Protein AF-A0A954G2G5-F1 (afdb_monomer_lite)

Secondary structure (DSSP, 8-state):
----TTSSS-TT-------HHHHHHHHHHSS---HHHHHS----

Sequence (44 aa):
NRNFKGRQGSPTGRTLLMSPTM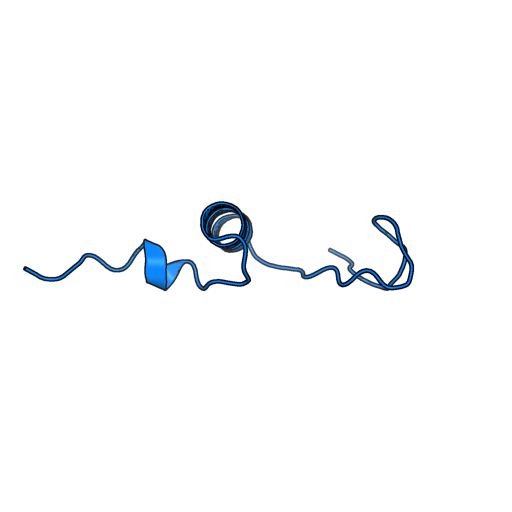VAAAAINGCVTDVRELLSPATV

Foldseek 3Di:
DDFQAPPPHHSPDGDDDDDPLQVVVCVVVVHRDDSVVVVPPPDD

Structure (mmCIF, N/CA/C/O backbone):
data_AF-A0A954G2G5-F1
#
_entry.id   AF-A0A954G2G5-F1
#
loop_
_atom_site.group_PDB
_atom_site.id
_atom_site.type_symbol
_atom_site.label_atom_id
_atom_site.label_alt_id
_atom_site.label_comp_id
_atom_site.label_asym_id
_atom_site.label_entity_id
_atom_site.label_seq_id
_atom_site.pdbx_PDB_ins_code
_atom_site.Cartn_x
_atom_site.Cartn_y
_atom_site.Cartn_z
_atom_site.occupancy
_atom_site.B_iso_or_equiv
_atom_site.auth_seq_id
_atom_site.auth_comp_id
_atom_site.auth_asym_id
_atom_site.auth_atom_id
_atom_site.pdbx_PDB_model_num
ATOM 1 N N . ASN A 1 1 ? -7.991 5.625 -10.419 1.00 78.12 1 ASN A N 1
ATOM 2 C CA . ASN A 1 1 ? -6.830 5.120 -9.649 1.00 78.12 1 ASN A CA 1
ATOM 3 C C . ASN A 1 1 ? -5.848 4.438 -10.614 1.00 78.12 1 ASN A C 1
ATOM 5 O O . ASN A 1 1 ? -6.359 3.786 -11.515 1.00 78.12 1 ASN A O 1
ATOM 9 N N . ARG A 1 2 ? -4.513 4.640 -10.555 1.00 88.56 2 ARG A N 1
ATOM 10 C CA . ARG A 1 2 ? -3.552 4.144 -11.593 1.00 88.56 2 ARG A CA 1
ATOM 11 C C . ARG A 1 2 ? -2.116 3.916 -11.063 1.00 88.56 2 ARG A C 1
ATOM 13 O O . ARG A 1 2 ? -1.509 4.869 -10.587 1.00 88.56 2 ARG A O 1
ATOM 20 N N . ASN A 1 3 ? -1.531 2.724 -11.253 1.00 90.25 3 ASN A N 1
ATOM 21 C CA . ASN A 1 3 ? -0.219 2.317 -10.693 1.00 90.25 3 ASN A CA 1
ATOM 22 C C . ASN A 1 3 ? 0.837 1.773 -11.689 1.00 90.25 3 ASN A C 1
ATOM 24 O O . ASN A 1 3 ? 1.787 1.115 -11.273 1.00 90.25 3 ASN A O 1
ATOM 28 N N . PHE A 1 4 ? 0.723 2.047 -12.994 1.00 89.06 4 PHE A N 1
ATOM 29 C CA . PHE A 1 4 ? 1.786 1.721 -13.966 1.00 89.06 4 PHE A CA 1
ATOM 30 C C . PHE A 1 4 ? 3.170 2.281 -13.542 1.00 89.06 4 PHE A C 1
ATOM 32 O O . PHE A 1 4 ? 3.225 3.370 -12.962 1.00 89.06 4 PHE A O 1
ATOM 39 N N . LYS A 1 5 ? 4.261 1.560 -13.853 1.00 88.00 5 LYS A N 1
ATOM 40 C CA . LYS A 1 5 ? 5.656 1.863 -13.450 1.00 88.00 5 LYS A CA 1
ATOM 41 C C . LYS A 1 5 ? 6.080 3.311 -13.747 1.00 88.00 5 LYS A C 1
ATOM 43 O O . LYS A 1 5 ? 5.752 3.833 -14.805 1.00 88.00 5 LYS A O 1
ATOM 48 N N . GLY A 1 6 ? 6.853 3.934 -12.853 1.00 86.31 6 GLY A N 1
ATOM 49 C CA . GLY A 1 6 ? 7.445 5.265 -13.078 1.00 86.31 6 GLY A CA 1
ATOM 50 C C . GLY A 1 6 ? 6.538 6.478 -12.801 1.00 86.31 6 GLY A C 1
ATOM 51 O O . GLY A 1 6 ? 6.894 7.594 -13.155 1.00 86.31 6 GLY A O 1
ATOM 52 N N . ARG A 1 7 ? 5.355 6.298 -12.190 1.00 89.75 7 ARG A N 1
ATOM 53 C CA . ARG A 1 7 ? 4.384 7.395 -11.934 1.00 89.75 7 ARG A CA 1
ATOM 54 C C . ARG A 1 7 ? 4.542 8.097 -10.580 1.00 89.75 7 ARG A C 1
ATOM 56 O O . ARG A 1 7 ? 3.945 9.144 -10.367 1.00 89.75 7 ARG A O 1
ATOM 63 N N . GLN A 1 8 ? 5.300 7.507 -9.661 1.00 88.56 8 GLN A N 1
ATOM 64 C CA . GLN A 1 8 ? 5.506 8.002 -8.291 1.00 88.56 8 GLN A CA 1
ATOM 65 C C . GLN A 1 8 ? 6.999 7.978 -7.912 1.00 88.56 8 GLN A C 1
ATOM 67 O O . GLN A 1 8 ? 7.352 7.743 -6.763 1.00 88.56 8 GLN A O 1
ATOM 72 N N . GLY A 1 9 ? 7.885 8.152 -8.898 1.00 86.50 9 GLY A N 1
ATOM 73 C CA . GLY A 1 9 ? 9.332 7.986 -8.748 1.00 86.50 9 GLY A CA 1
ATOM 74 C C . GLY A 1 9 ? 9.874 6.882 -9.657 1.00 86.50 9 GLY A C 1
ATOM 75 O O . GLY A 1 9 ? 9.445 6.760 -10.802 1.00 86.50 9 GLY A O 1
ATOM 76 N N . SER A 1 10 ? 10.823 6.090 -9.148 1.00 88.12 10 SER A N 1
ATOM 77 C CA . SER A 1 10 ? 11.626 5.138 -9.934 1.00 88.12 10 SER A CA 1
ATOM 78 C C . SER A 1 10 ? 10.809 4.201 -10.852 1.00 88.12 10 S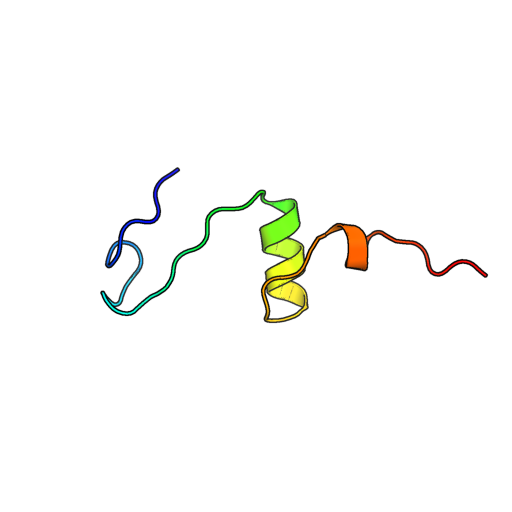ER A C 1
ATOM 80 O O . SER A 1 10 ? 9.798 3.642 -10.413 1.00 88.12 10 SER A O 1
ATOM 82 N N . PRO A 1 11 ? 11.282 3.902 -12.083 1.00 87.75 11 PRO A N 1
ATOM 83 C CA . PRO A 1 11 ? 10.705 2.853 -12.931 1.00 87.75 11 PRO A CA 1
ATOM 84 C C . PRO A 1 11 ? 10.837 1.434 -12.340 1.00 87.75 11 PRO A C 1
ATOM 86 O O . PRO A 1 11 ? 10.113 0.534 -12.767 1.00 87.75 11 PRO A O 1
ATOM 89 N N . THR A 1 12 ? 11.716 1.225 -11.349 1.00 92.88 12 THR A N 1
ATOM 90 C CA . THR A 1 12 ? 11.810 -0.026 -10.567 1.00 92.88 12 THR A CA 1
ATOM 91 C C . THR A 1 12 ? 10.846 -0.073 -9.374 1.00 92.88 12 THR A C 1
ATOM 93 O O . THR A 1 12 ? 10.680 -1.128 -8.759 1.00 92.88 12 THR A O 1
ATOM 96 N N . GLY A 1 13 ? 10.192 1.047 -9.044 1.00 87.25 13 GLY A N 1
ATOM 97 C CA . GLY A 1 13 ? 9.246 1.154 -7.935 1.00 87.25 13 GLY A CA 1
ATOM 98 C C . GLY A 1 13 ? 7.970 0.335 -8.155 1.00 87.25 13 GLY A C 1
ATOM 99 O O . GLY A 1 13 ? 7.439 0.257 -9.265 1.00 87.25 13 GLY A O 1
ATOM 100 N N . ARG A 1 14 ? 7.460 -0.270 -7.075 1.00 90.38 14 ARG A N 1
ATOM 101 C CA . ARG A 1 14 ? 6.237 -1.087 -7.065 1.00 90.38 14 ARG A CA 1
ATOM 102 C C . ARG A 1 14 ? 5.111 -0.356 -6.328 1.00 90.38 14 ARG A C 1
ATOM 104 O O . ARG A 1 14 ? 4.987 -0.475 -5.116 1.00 90.38 14 ARG A O 1
ATOM 111 N N . THR A 1 15 ? 4.281 0.384 -7.065 1.00 91.75 15 THR A N 1
ATOM 112 C CA . THR A 1 15 ? 3.065 1.016 -6.523 1.00 91.75 15 THR A CA 1
ATOM 113 C C . THR A 1 15 ? 1.921 0.003 -6.426 1.00 91.75 15 THR A C 1
ATOM 115 O O . THR A 1 15 ? 1.519 -0.595 -7.429 1.00 91.75 15 THR A O 1
ATOM 118 N N . LEU A 1 16 ? 1.334 -0.123 -5.238 1.00 91.44 16 LEU A N 1
ATOM 119 C CA . LEU A 1 16 ? 0.110 -0.887 -4.984 1.00 91.44 16 LEU A CA 1
ATOM 120 C C . LEU A 1 16 ? -1.101 0.052 -4.892 1.00 91.44 16 LEU A C 1
ATOM 122 O O . LEU A 1 16 ? -0.969 1.207 -4.490 1.00 91.44 16 LEU A O 1
ATOM 126 N N . LEU A 1 17 ? -2.281 -0.443 -5.274 1.00 93.50 17 LEU A N 1
ATOM 127 C CA . LEU A 1 17 ? -3.557 0.256 -5.108 1.00 93.50 17 LEU A CA 1
ATOM 128 C C . LEU A 1 17 ? -4.404 -0.512 -4.095 1.00 93.50 17 LEU A C 1
ATOM 130 O O . LEU A 1 17 ? -4.624 -1.706 -4.267 1.00 93.50 17 LEU A O 1
ATOM 134 N N . MET A 1 18 ? -4.881 0.175 -3.061 1.00 93.62 18 MET A N 1
ATOM 135 C CA . MET A 1 18 ? -5.673 -0.406 -1.974 1.00 93.62 18 MET A CA 1
ATOM 136 C C . MET A 1 18 ? -6.611 0.651 -1.369 1.00 93.62 18 MET A C 1
ATOM 138 O O . MET A 1 18 ? -6.515 1.832 -1.717 1.00 93.62 18 MET A O 1
ATOM 142 N N . SER A 1 19 ? -7.549 0.240 -0.512 1.00 94.00 19 SER A N 1
ATOM 143 C CA . SER A 1 19 ? -8.449 1.165 0.193 1.00 94.00 19 SER A CA 1
ATOM 144 C C . SER A 1 19 ? -7.680 2.031 1.206 1.00 94.00 19 SER A C 1
ATOM 146 O O . SER A 1 19 ? -6.641 1.592 1.701 1.00 94.00 19 SER A O 1
ATOM 148 N N . PRO A 1 20 ? -8.182 3.222 1.594 1.00 94.38 20 PRO A N 1
ATOM 149 C CA . PRO A 1 20 ? -7.523 4.064 2.600 1.00 94.38 20 PRO A CA 1
ATOM 150 C C . PRO A 1 20 ? -7.258 3.343 3.933 1.00 94.38 20 PRO A C 1
ATOM 152 O O . PRO A 1 20 ? -6.222 3.553 4.554 1.00 94.38 20 PRO A O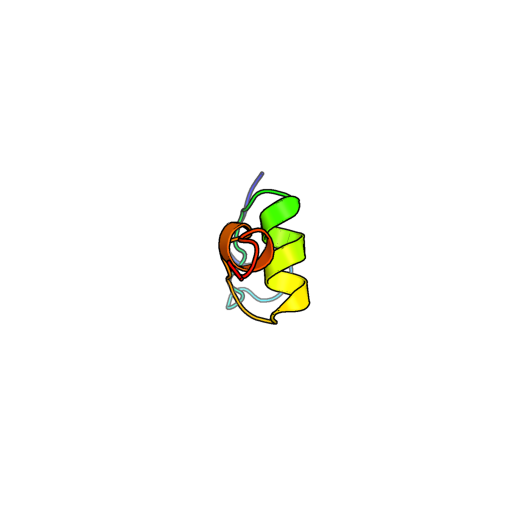 1
ATOM 155 N N . THR A 1 21 ? -8.156 2.437 4.331 1.00 95.00 21 THR A N 1
ATOM 156 C CA . THR A 1 21 ? -8.013 1.583 5.521 1.00 95.00 21 THR A CA 1
ATOM 157 C C . THR A 1 21 ? -6.832 0.614 5.421 1.00 95.00 21 THR A C 1
ATOM 159 O O . THR A 1 21 ? -6.073 0.473 6.375 1.00 95.00 21 THR A O 1
ATOM 162 N N . MET A 1 22 ? -6.621 0.004 4.251 1.00 94.50 22 MET A N 1
ATOM 163 C CA . MET A 1 22 ? -5.464 -0.854 3.974 1.00 94.50 22 MET A CA 1
ATOM 164 C C . MET A 1 22 ? -4.162 -0.045 3.874 1.00 94.50 22 MET A C 1
ATOM 166 O O . MET A 1 22 ? -3.130 -0.508 4.349 1.00 94.50 22 MET A O 1
ATOM 170 N N . VAL A 1 23 ? -4.199 1.180 3.322 1.00 94.31 23 VAL A N 1
ATOM 171 C CA . VAL A 1 23 ? -3.030 2.085 3.329 1.00 94.31 23 VAL A CA 1
ATOM 172 C C . VAL A 1 23 ? -2.597 2.390 4.763 1.00 94.31 23 VAL A C 1
ATOM 174 O O . VAL A 1 23 ? -1.409 2.304 5.061 1.00 94.31 23 VAL A O 1
ATOM 177 N N . ALA A 1 24 ? -3.542 2.709 5.653 1.00 94.06 24 ALA A N 1
ATOM 178 C CA . ALA A 1 24 ? -3.248 2.983 7.057 1.00 94.06 24 ALA A CA 1
ATOM 179 C C . ALA A 1 24 ? -2.651 1.758 7.774 1.00 94.06 24 ALA A C 1
ATOM 181 O O . ALA A 1 24 ? -1.625 1.888 8.438 1.00 94.06 24 ALA A O 1
ATOM 182 N N . ALA A 1 25 ? -3.231 0.567 7.582 1.00 94.38 25 ALA A N 1
ATOM 183 C CA . ALA A 1 25 ? -2.707 -0.675 8.155 1.00 94.38 25 ALA A CA 1
ATOM 184 C C . ALA A 1 25 ? -1.272 -0.979 7.688 1.00 94.38 25 ALA A C 1
ATOM 186 O O . ALA A 1 25 ? -0.380 -1.214 8.503 1.00 94.38 25 ALA A O 1
ATOM 187 N N . ALA A 1 26 ? -1.032 -0.893 6.378 1.00 94.94 26 ALA A N 1
ATOM 188 C CA . ALA A 1 26 ? 0.280 -1.125 5.786 1.00 94.94 26 ALA A CA 1
ATOM 189 C C . ALA A 1 26 ? 1.335 -0.091 6.231 1.00 94.94 26 ALA A C 1
ATOM 191 O O . ALA A 1 26 ? 2.507 -0.426 6.405 1.00 94.94 26 ALA A O 1
ATOM 192 N N . ALA A 1 27 ? 0.927 1.164 6.448 1.00 93.88 27 ALA A N 1
ATOM 193 C CA . ALA A 1 27 ? 1.809 2.223 6.936 1.00 93.88 27 ALA A CA 1
ATOM 194 C C . ALA A 1 27 ? 2.227 2.031 8.405 1.00 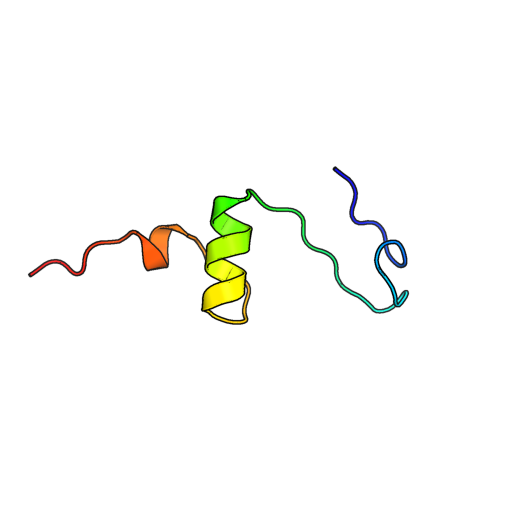93.88 27 ALA A C 1
ATOM 196 O O . ALA A 1 27 ? 3.349 2.383 8.756 1.00 93.88 27 ALA A O 1
ATOM 197 N N . ILE A 1 28 ? 1.357 1.456 9.245 1.00 93.12 28 ILE A N 1
ATOM 198 C CA . ILE A 1 28 ? 1.662 1.140 10.652 1.00 93.12 28 ILE A CA 1
ATOM 199 C C . ILE A 1 28 ? 2.643 -0.037 10.745 1.00 93.12 28 ILE A C 1
ATOM 201 O O . ILE A 1 28 ? 3.623 0.034 11.481 1.00 93.12 28 ILE A O 1
ATOM 205 N N . ASN A 1 29 ? 2.411 -1.100 9.969 1.00 94.12 29 ASN A N 1
ATOM 206 C CA . ASN A 1 29 ? 3.199 -2.335 10.050 1.00 94.12 29 ASN A CA 1
ATOM 207 C C . ASN A 1 29 ? 4.469 -2.335 9.177 1.00 94.12 29 ASN A C 1
ATOM 209 O O . ASN A 1 29 ? 5.281 -3.254 9.266 1.00 94.12 29 ASN A O 1
ATOM 213 N N . GLY A 1 30 ? 4.640 -1.342 8.296 1.00 94.44 30 GLY A N 1
ATOM 214 C CA . GLY A 1 30 ? 5.784 -1.240 7.379 1.00 94.44 30 GLY A CA 1
ATOM 215 C C . GLY A 1 30 ? 5.792 -2.263 6.232 1.00 94.44 30 GLY A C 1
ATOM 216 O O . GLY A 1 30 ? 6.770 -2.349 5.487 1.00 94.44 30 GLY A O 1
ATOM 217 N N . CYS A 1 31 ? 4.719 -3.037 6.063 1.00 94.25 31 CYS A N 1
ATOM 218 C CA . CYS A 1 31 ? 4.573 -4.082 5.050 1.00 94.25 31 CYS A CA 1
ATOM 219 C C . CYS A 1 31 ? 3.150 -4.080 4.463 1.00 94.25 31 CYS A C 1
ATOM 221 O O . CYS A 1 31 ? 2.301 -3.295 4.870 1.00 94.25 31 CYS A O 1
ATOM 223 N N . VAL A 1 32 ? 2.861 -4.936 3.479 1.00 93.38 32 VAL A N 1
ATOM 224 C CA . VAL A 1 32 ? 1.483 -5.094 2.980 1.00 93.38 32 VAL A CA 1
ATOM 225 C C . VAL A 1 32 ? 0.711 -5.972 3.965 1.00 93.38 32 VAL A C 1
ATOM 227 O O . VAL A 1 32 ? 0.940 -7.177 3.998 1.00 93.38 32 VAL A O 1
ATOM 230 N N . THR A 1 33 ? -0.192 -5.378 4.749 1.00 92.19 33 THR A N 1
ATOM 231 C CA . THR A 1 33 ? -1.019 -6.088 5.745 1.00 92.19 33 THR A CA 1
ATOM 232 C C . THR A 1 33 ? -2.507 -5.959 5.438 1.00 92.19 33 THR A C 1
ATOM 234 O O . THR A 1 33 ? -2.941 -4.952 4.873 1.00 92.19 33 THR A O 1
ATOM 237 N N . ASP A 1 34 ? -3.302 -6.949 5.845 1.00 92.69 34 ASP A N 1
ATOM 238 C CA . ASP A 1 34 ? -4.758 -6.835 5.846 1.00 92.69 34 ASP A CA 1
ATOM 239 C C . ASP A 1 34 ? -5.246 -6.038 7.064 1.00 92.69 34 ASP A C 1
ATOM 241 O O . ASP A 1 34 ? -4.865 -6.307 8.201 1.00 92.69 34 ASP A O 1
ATOM 245 N N . VAL A 1 35 ? -6.130 -5.061 6.851 1.00 92.06 35 VAL A N 1
ATOM 246 C CA . VAL A 1 35 ? -6.675 -4.239 7.944 1.00 92.06 35 VAL A CA 1
ATOM 247 C C . VAL A 1 35 ? -7.459 -5.067 8.974 1.00 92.06 35 VAL A C 1
ATOM 249 O O . VAL A 1 35 ? -7.568 -4.662 10.130 1.00 92.06 35 VAL A O 1
ATOM 252 N N . ARG A 1 36 ? -7.962 -6.250 8.597 1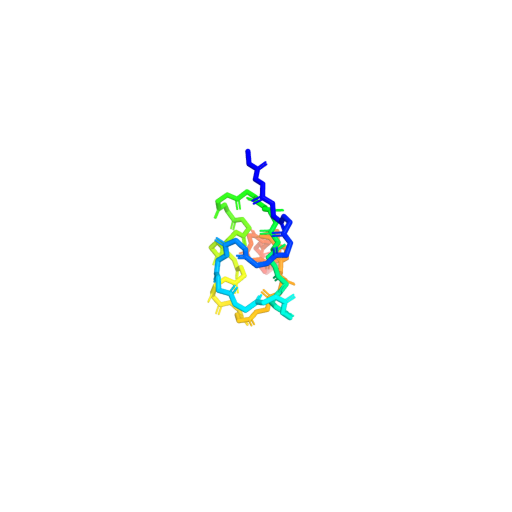.00 90.31 36 ARG A N 1
ATOM 253 C CA . ARG A 1 36 ? -8.638 -7.181 9.514 1.00 90.31 36 ARG A CA 1
ATOM 254 C C . ARG A 1 36 ? -7.700 -7.752 10.576 1.00 90.31 36 ARG A C 1
ATOM 256 O O . ARG A 1 36 ? -8.172 -8.051 11.664 1.00 90.31 36 ARG A O 1
ATOM 263 N N . GLU A 1 37 ? -6.399 -7.840 10.310 1.00 85.19 37 GLU A N 1
ATOM 264 C CA . GLU A 1 37 ? -5.406 -8.305 11.292 1.00 85.19 37 GLU A CA 1
ATOM 265 C C . GLU A 1 37 ? -5.181 -7.269 12.408 1.00 85.19 37 GLU A C 1
ATOM 267 O O . GLU A 1 37 ? -4.918 -7.646 13.544 1.00 85.19 37 GLU A O 1
ATOM 272 N N . LEU A 1 38 ? -5.374 -5.974 12.117 1.00 83.00 38 LEU A N 1
ATOM 273 C CA . LEU A 1 38 ? -5.374 -4.898 13.122 1.00 83.00 38 LEU A CA 1
ATOM 274 C C . LEU A 1 38 ? -6.745 -4.679 13.788 1.00 83.00 38 LEU A C 1
ATOM 276 O O . LEU A 1 38 ? -6.810 -4.144 14.891 1.00 83.00 38 LEU A O 1
ATOM 280 N N . LEU A 1 39 ? -7.839 -5.044 13.111 1.00 80.69 39 LEU A N 1
ATOM 281 C CA . LEU A 1 39 ? -9.213 -4.885 13.612 1.00 80.69 39 LEU A CA 1
ATOM 282 C C . LEU A 1 39 ? -9.740 -6.102 14.382 1.00 80.69 39 LEU A C 1
ATOM 284 O O . LEU A 1 39 ? -10.769 -5.984 15.044 1.00 80.69 39 LEU A O 1
ATOM 288 N N . SER A 1 40 ? -9.088 -7.262 14.283 1.00 73.50 40 SER A N 1
ATOM 289 C CA . SER A 1 40 ? -9.486 -8.459 15.022 1.00 73.50 40 SER A CA 1
ATOM 290 C C . SER A 1 40 ? -9.246 -8.237 16.518 1.00 73.50 40 SER A C 1
ATOM 292 O O . SER A 1 40 ? -8.086 -8.138 16.924 1.00 73.50 40 SER A O 1
ATOM 294 N N . PRO A 1 41 ? -10.289 -8.183 17.368 1.00 56.91 41 PRO A N 1
ATOM 295 C CA . PRO A 1 41 ? -10.072 -8.115 18.803 1.00 56.91 41 PRO A CA 1
ATOM 296 C C . PRO A 1 41 ? -9.376 -9.402 19.252 1.00 56.91 41 PRO A C 1
ATOM 298 O O . PRO A 1 41 ? -9.812 -10.506 18.913 1.00 56.91 41 PRO A O 1
ATOM 301 N N . ALA A 1 42 ? -8.301 -9.266 20.030 1.00 57.47 42 ALA A N 1
ATOM 302 C CA . ALA A 1 42 ? -7.750 -10.393 20.766 1.00 57.47 42 ALA A CA 1
ATOM 303 C C . ALA A 1 42 ? -8.867 -10.934 21.671 1.00 57.47 42 ALA A C 1
ATOM 305 O O . ALA A 1 42 ? -9.347 -10.226 22.555 1.00 57.47 42 ALA A O 1
ATOM 306 N N . THR A 1 43 ? -9.342 -12.144 21.379 1.00 50.94 43 THR A N 1
ATOM 307 C CA . THR A 1 43 ? -10.437 -12.758 22.135 1.00 50.94 43 THR A CA 1
ATOM 308 C C . THR A 1 43 ? -9.876 -13.239 23.467 1.00 50.94 43 THR A C 1
ATOM 310 O O . THR A 1 43 ? -8.985 -14.088 23.483 1.00 50.94 43 THR A O 1
ATOM 313 N N . VAL A 1 44 ? -10.370 -12.630 24.546 1.00 50.31 44 VAL A N 1
ATOM 314 C CA . VAL A 1 44 ? -10.053 -12.937 25.950 1.00 50.3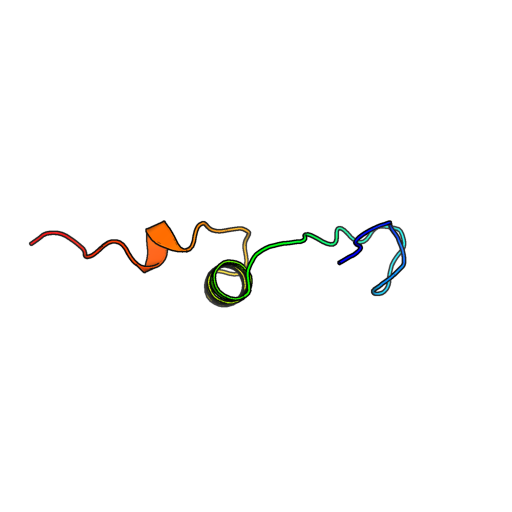1 44 VAL A CA 1
ATOM 315 C C . VAL A 1 44 ? -11.060 -13.950 26.483 1.00 50.31 44 VAL A C 1
ATOM 317 O O . VAL A 1 44 ? -12.258 -13.769 26.167 1.00 50.31 44 VAL A O 1
#

pLDDT: mean 86.95, std 11.46, range [50.31, 95.0]

Radius of gyration: 13.6 Å; chains: 1; bounding box: 22×21×40 Å